Protein AF-A0A834YHG8-F1 (afdb_monomer)

Sequence (149 aa):
MEAVSPITDIIYRVWNCIAVRTNYVRELQENLNALRSLMEELRSLRNDVKRRVNIAEGQQLSRRRDQVELWLQMVESMEHEVDQIIEEGFQQISNTCLGGCCSKHCCFSYKVGKKVAKKLKVVTELRSKGDFGEVAYVLPPAVVEAMPR

Organism: Tetracentron sinense (NCBI:txid13715)

Nearest PDB structures (foldseek):
  8i7o-assembly1_C7  TM=2.905E-01  e=6.377E-01  Mus musculus
  7sqc-assembly1_C1  TM=4.585E-01  e=4.975E+00  Chlamydomonas reinhardtii

Radius of gyration: 26.04 Å; Cα contacts (8 Å, |Δi|>4): 99; chains: 1; bounding box: 52×23×105 Å

pLDDT: mean 84.65, std 14.2, range [43.72, 98.19]

Solvent-accessible surface area (backbone atoms only — not comparable to full-atom values): 8641 Å² total; per-residue (Å²): 131,84,77,76,48,74,67,57,57,51,52,51,53,52,49,52,52,48,53,55,47,54,51,50,49,51,53,46,52,52,51,46,51,50,41,52,53,53,49,54,52,42,51,51,52,49,52,53,51,52,50,54,36,53,49,47,50,70,75,41,72,32,45,70,34,68,70,53,54,53,51,52,54,52,51,58,59,45,49,59,57,48,54,52,50,44,51,55,46,53,51,48,59,70,67,61,65,99,66,76,95,58,71,71,63,52,59,53,46,55,52,50,48,52,51,52,59,52,47,43,52,53,52,52,54,54,46,68,70,66,74,64,92,70,50,53,47,79,53,79,81,80,83,76,77,76,76,83,130

Secondary structure (DSSP, 8-state):
-----HHHHHHHHHHHHHHHHHHHHHHHHHHHHHHHHHHHHHHHHHHHHHHHHHHHHHHSSEEE-HHHHHHHHHHHHHHHHHHHHHHHHHHHHHT--SS---HHHHHHHHHHHHHHHHHHHHHHHHHHTT--S--EEEPPPP-------

Structure (mmCIF, N/CA/C/O backbone):
data_AF-A0A834YHG8-F1
#
_entry.id   AF-A0A834YHG8-F1
#
loop_
_atom_site.group_PDB
_atom_site.id
_atom_site.type_symbol
_atom_site.label_atom_id
_atom_site.label_alt_id
_atom_site.label_comp_id
_atom_site.label_asym_id
_atom_site.label_entity_id
_atom_site.label_seq_id
_atom_site.pdbx_PDB_ins_code
_atom_site.Cartn_x
_atom_site.Cartn_y
_atom_site.Cartn_z
_atom_site.occupancy
_atom_site.B_iso_or_equiv
_atom_site.auth_seq_id
_atom_site.auth_comp_id
_atom_site.auth_asym_id
_atom_site.auth_atom_id
_atom_site.pdbx_PDB_model_num
ATOM 1 N N . MET A 1 1 ? 16.494 -1.440 -55.940 1.00 43.72 1 MET A N 1
ATOM 2 C CA . MET A 1 1 ? 16.430 -1.916 -54.544 1.00 43.72 1 MET A CA 1
ATOM 3 C C . MET A 1 1 ? 17.447 -1.098 -53.783 1.00 43.72 1 MET A C 1
ATOM 5 O O . MET A 1 1 ? 18.629 -1.211 -54.077 1.00 43.72 1 MET A O 1
ATOM 9 N N . GLU A 1 2 ? 16.978 -0.174 -52.952 1.00 50.78 2 GLU A N 1
ATOM 10 C CA . GLU A 1 2 ? 17.831 0.772 -52.229 1.00 50.78 2 GLU A CA 1
ATOM 11 C C . GLU A 1 2 ? 18.730 -0.018 -51.272 1.00 50.78 2 GLU A C 1
ATOM 13 O O . GLU A 1 2 ? 18.240 -0.713 -50.381 1.00 50.78 2 GLU A O 1
ATOM 18 N N . ALA A 1 3 ? 20.043 0.029 -51.495 1.00 60.22 3 ALA A N 1
ATOM 19 C CA . ALA A 1 3 ? 21.005 -0.552 -50.575 1.00 60.22 3 ALA A CA 1
ATOM 20 C C . ALA A 1 3 ? 20.962 0.273 -49.285 1.00 60.22 3 ALA A C 1
ATOM 22 O O . ALA A 1 3 ? 21.535 1.359 -49.212 1.00 60.22 3 ALA A O 1
ATOM 23 N N . VAL A 1 4 ? 20.247 -0.222 -48.273 1.00 60.56 4 VAL A N 1
ATOM 24 C CA . VAL A 1 4 ? 20.323 0.326 -46.918 1.00 60.56 4 VAL A CA 1
ATOM 25 C C . VAL A 1 4 ? 21.782 0.187 -46.490 1.00 60.56 4 VAL A C 1
ATOM 27 O O . VAL A 1 4 ? 22.284 -0.922 -46.309 1.00 60.56 4 VAL A O 1
ATOM 30 N N . SER A 1 5 ? 22.493 1.314 -46.437 1.00 75.44 5 SER A N 1
ATOM 31 C CA . SER A 1 5 ? 23.900 1.354 -46.048 1.00 75.44 5 SER A CA 1
ATOM 32 C C . SER A 1 5 ? 24.069 0.681 -44.677 1.00 75.44 5 SER A C 1
ATOM 34 O O . SER A 1 5 ? 23.281 0.951 -43.772 1.00 75.44 5 SER A O 1
ATOM 36 N N . PRO A 1 6 ? 25.102 -0.150 -44.456 1.00 72.75 6 PRO A N 1
ATOM 37 C CA . PRO A 1 6 ? 25.375 -0.752 -43.147 1.00 72.75 6 PRO A CA 1
ATOM 38 C C . PRO A 1 6 ? 25.400 0.270 -41.997 1.00 72.75 6 PRO A C 1
ATOM 40 O O . PRO A 1 6 ? 25.049 -0.045 -40.864 1.00 72.75 6 PRO A O 1
ATOM 43 N N . ILE A 1 7 ? 25.761 1.520 -42.299 1.00 76.06 7 ILE A N 1
ATOM 44 C CA . ILE A 1 7 ? 25.783 2.633 -41.347 1.00 76.06 7 ILE A CA 1
ATOM 45 C C . ILE A 1 7 ? 24.363 3.022 -40.903 1.00 76.06 7 ILE A C 1
ATOM 47 O O . ILE A 1 7 ? 24.144 3.274 -39.718 1.00 76.06 7 ILE A O 1
ATOM 51 N N . THR A 1 8 ? 23.383 3.050 -41.812 1.00 77.25 8 THR A N 1
ATOM 52 C CA . THR A 1 8 ? 22.005 3.441 -41.473 1.00 77.25 8 THR A CA 1
ATOM 53 C C . THR A 1 8 ? 21.288 2.361 -40.662 1.00 77.25 8 THR A C 1
ATOM 55 O O . THR A 1 8 ? 20.553 2.706 -39.738 1.00 77.25 8 THR A O 1
ATOM 58 N N . ASP A 1 9 ? 21.562 1.075 -40.915 1.00 78.50 9 ASP A N 1
ATOM 59 C CA . ASP A 1 9 ? 21.046 -0.035 -40.093 1.00 78.50 9 ASP A CA 1
ATOM 60 C C . ASP A 1 9 ? 21.583 0.030 -38.651 1.00 78.50 9 ASP A C 1
ATOM 62 O O . ASP A 1 9 ? 20.827 -0.111 -37.687 1.00 78.50 9 ASP A O 1
ATOM 66 N N . ILE A 1 10 ? 22.875 0.333 -38.482 1.00 76.88 10 ILE A N 1
ATOM 67 C CA . ILE A 1 10 ? 23.493 0.499 -37.158 1.00 76.88 10 ILE A CA 1
ATOM 68 C C . ILE A 1 10 ? 22.870 1.682 -36.407 1.00 76.88 10 ILE A C 1
ATOM 70 O O . ILE A 1 10 ? 22.485 1.531 -35.244 1.00 76.88 10 ILE A O 1
ATOM 74 N N . ILE A 1 11 ? 22.724 2.841 -37.060 1.00 78.50 11 ILE A N 1
ATOM 75 C CA . ILE A 1 11 ? 22.101 4.031 -36.456 1.00 78.50 11 ILE A CA 1
ATOM 76 C C . ILE A 1 11 ? 20.665 3.721 -36.021 1.00 78.50 11 ILE A C 1
ATOM 78 O O . ILE A 1 11 ? 20.282 4.046 -34.895 1.00 78.50 11 ILE A O 1
ATOM 82 N N . TYR A 1 12 ? 19.888 3.042 -36.868 1.00 80.38 12 TYR A N 1
ATOM 83 C CA . TYR A 1 12 ? 18.505 2.678 -36.565 1.00 80.38 12 TYR A CA 1
ATOM 84 C C . TYR A 1 12 ? 18.399 1.725 -35.363 1.00 80.38 12 TYR A C 1
ATOM 86 O O . TYR A 1 12 ? 17.575 1.933 -34.469 1.00 80.38 12 TYR A O 1
ATOM 94 N N . ARG A 1 13 ? 19.274 0.714 -35.273 1.00 75.62 13 ARG A N 1
ATOM 95 C CA . ARG A 1 13 ? 19.323 -0.210 -34.125 1.00 75.62 13 ARG A CA 1
ATOM 96 C C . ARG A 1 13 ? 19.688 0.497 -32.823 1.00 75.62 13 ARG A C 1
ATOM 98 O O . ARG A 1 13 ? 19.061 0.238 -31.795 1.00 75.62 13 ARG A O 1
ATOM 105 N N . VAL A 1 14 ? 20.678 1.389 -32.858 1.00 75.69 14 VAL A N 1
ATOM 106 C CA . VAL A 1 14 ? 21.092 2.174 -31.686 1.00 75.69 14 VAL A CA 1
ATOM 107 C C . VAL A 1 14 ? 19.962 3.099 -31.240 1.00 75.69 14 VAL A C 1
ATOM 109 O O . VAL A 1 14 ? 19.629 3.112 -30.055 1.00 75.69 14 VAL A O 1
ATOM 112 N N . TRP A 1 15 ? 19.321 3.801 -32.179 1.00 76.94 15 TRP A N 1
ATOM 113 C CA . TRP A 1 15 ? 18.178 4.666 -31.893 1.00 76.94 15 TRP A CA 1
ATOM 114 C C . TRP A 1 15 ? 17.027 3.899 -31.240 1.00 76.94 15 TRP A C 1
ATOM 116 O O . TRP A 1 15 ? 16.547 4.299 -30.181 1.00 76.94 15 TRP A O 1
ATOM 126 N N . ASN A 1 16 ? 16.634 2.754 -31.803 1.00 77.06 16 ASN A N 1
ATOM 127 C CA . ASN A 1 16 ? 15.580 1.918 -31.230 1.00 77.06 16 ASN A CA 1
ATOM 128 C C . ASN A 1 16 ? 15.939 1.409 -29.826 1.00 77.06 16 ASN A C 1
ATOM 130 O O . ASN A 1 16 ? 15.097 1.449 -28.928 1.00 77.06 16 ASN A O 1
ATOM 134 N N . CYS A 1 17 ? 17.187 0.982 -29.599 1.00 72.12 17 CYS A N 1
ATOM 135 C CA . CYS A 1 17 ? 17.657 0.587 -28.266 1.00 72.12 17 CYS A CA 1
ATOM 136 C C . CYS A 1 17 ? 17.554 1.740 -27.252 1.00 72.12 17 CYS A C 1
ATOM 138 O O . CYS A 1 17 ? 17.148 1.515 -26.109 1.00 72.12 17 CYS A O 1
ATOM 140 N N . ILE A 1 18 ? 17.911 2.965 -27.653 1.00 75.19 18 ILE A N 1
ATOM 141 C CA . ILE A 1 18 ? 17.808 4.152 -26.796 1.00 75.19 18 ILE A CA 1
ATOM 142 C C . ILE A 1 18 ? 16.337 4.476 -26.520 1.00 75.19 18 ILE A C 1
ATOM 144 O O . ILE A 1 18 ? 15.970 4.613 -25.357 1.00 75.19 18 ILE A O 1
ATOM 148 N N . ALA A 1 19 ? 15.490 4.525 -27.551 1.00 77.81 19 ALA A N 1
ATOM 149 C CA . ALA A 1 19 ? 14.076 4.881 -27.435 1.00 77.81 19 ALA A CA 1
ATOM 150 C C . ALA A 1 19 ? 13.281 3.909 -26.544 1.00 77.81 19 ALA A C 1
ATOM 152 O O . ALA A 1 19 ? 12.498 4.329 -25.693 1.00 77.81 19 ALA A O 1
ATOM 153 N N . VAL A 1 20 ? 13.498 2.598 -26.688 1.00 77.31 20 VAL A N 1
ATOM 154 C CA . VAL A 1 20 ? 12.853 1.596 -25.821 1.00 77.31 20 VAL A CA 1
ATOM 155 C C . VAL A 1 20 ? 13.302 1.767 -24.369 1.00 77.31 20 VAL A C 1
ATOM 157 O O . VAL A 1 20 ? 12.489 1.674 -23.450 1.00 77.31 20 VAL A O 1
ATOM 160 N N . ARG A 1 21 ? 14.588 2.058 -24.146 1.00 75.38 21 ARG A N 1
ATOM 161 C CA . ARG A 1 21 ? 15.133 2.255 -22.800 1.00 75.38 21 ARG A CA 1
ATOM 162 C C . ARG A 1 21 ? 14.599 3.526 -22.145 1.00 75.38 21 ARG A C 1
ATOM 164 O O . ARG A 1 21 ? 14.227 3.472 -20.977 1.00 75.38 21 ARG A O 1
ATOM 171 N N . THR A 1 22 ? 14.563 4.646 -22.864 1.00 79.94 22 THR A N 1
ATOM 172 C CA . THR A 1 22 ? 14.048 5.915 -22.329 1.00 79.94 22 THR A CA 1
ATOM 173 C C . THR A 1 22 ? 12.571 5.798 -21.973 1.00 79.94 22 THR A C 1
ATOM 175 O O . THR A 1 22 ? 12.184 6.217 -20.883 1.00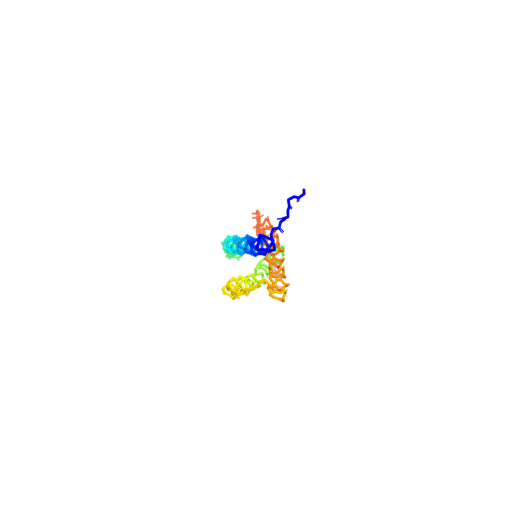 79.94 22 THR A O 1
ATOM 178 N N . ASN A 1 23 ? 11.769 5.149 -22.824 1.00 83.50 23 ASN A N 1
ATOM 179 C CA . ASN A 1 23 ? 10.366 4.860 -22.522 1.00 83.50 23 ASN A CA 1
ATOM 180 C C . ASN A 1 23 ? 10.219 3.988 -21.275 1.00 83.50 23 ASN A C 1
ATOM 182 O O . ASN A 1 23 ? 9.465 4.345 -20.376 1.00 83.50 23 ASN A O 1
ATOM 186 N N . TYR A 1 24 ? 10.991 2.904 -21.172 1.00 83.81 24 TYR A N 1
ATOM 187 C CA . TYR A 1 24 ? 10.964 2.035 -19.999 1.00 83.81 24 TYR A CA 1
ATOM 188 C C . TYR A 1 24 ? 11.323 2.780 -18.700 1.00 83.81 24 TYR A C 1
ATOM 190 O O . TYR A 1 24 ? 10.646 2.615 -17.686 1.00 83.81 24 TYR A O 1
ATOM 198 N N . VAL A 1 25 ? 12.384 3.597 -18.707 1.00 84.12 25 VAL A N 1
ATOM 199 C CA . VAL A 1 25 ? 12.805 4.366 -17.521 1.00 84.12 25 VAL A CA 1
ATOM 200 C C . VAL A 1 25 ? 11.722 5.359 -17.112 1.00 84.12 25 VAL A C 1
ATOM 202 O O . VAL A 1 25 ? 11.383 5.427 -15.931 1.00 84.12 25 VAL A O 1
ATOM 205 N N . ARG A 1 26 ? 11.144 6.078 -18.082 1.00 87.81 26 ARG A N 1
ATOM 206 C CA . ARG A 1 26 ? 10.045 7.018 -17.844 1.00 87.81 26 ARG A CA 1
ATOM 207 C C . ARG A 1 26 ? 8.834 6.311 -17.231 1.00 87.81 26 ARG A C 1
ATOM 209 O O . ARG A 1 26 ? 8.360 6.734 -16.183 1.00 87.81 26 ARG A O 1
ATOM 216 N N . GLU A 1 27 ? 8.385 5.208 -17.827 1.00 89.94 27 GLU A N 1
ATOM 217 C CA . GLU A 1 27 ? 7.246 4.427 -17.326 1.00 89.94 27 GLU A CA 1
ATOM 218 C C . GLU A 1 27 ? 7.505 3.854 -15.928 1.00 89.94 27 GLU A C 1
ATOM 220 O O . GLU A 1 27 ? 6.623 3.872 -15.070 1.00 89.94 27 GLU A O 1
ATOM 225 N N . LEU A 1 28 ? 8.713 3.348 -15.662 1.00 91.06 28 LEU A N 1
ATOM 226 C CA . LEU A 1 28 ? 9.064 2.867 -14.328 1.00 91.06 28 LEU A CA 1
ATOM 227 C C . LEU A 1 28 ? 9.018 4.013 -13.307 1.00 91.06 28 LEU A C 1
ATOM 229 O O . LEU A 1 28 ? 8.454 3.835 -12.231 1.00 91.06 28 LEU A O 1
ATOM 233 N N . GLN A 1 29 ? 9.571 5.180 -13.642 1.00 92.12 29 GLN A N 1
ATOM 234 C CA . GLN A 1 29 ? 9.570 6.352 -12.767 1.00 92.12 29 GLN A CA 1
ATOM 235 C C . GLN A 1 29 ? 8.147 6.845 -12.470 1.00 92.12 29 GLN A C 1
ATOM 237 O O . GLN A 1 29 ? 7.821 7.121 -11.315 1.00 92.12 29 GLN A O 1
ATOM 242 N N . GLU A 1 30 ? 7.288 6.920 -13.487 1.00 94.50 30 GLU A N 1
ATOM 243 C CA . GLU A 1 30 ? 5.869 7.265 -13.342 1.00 94.50 30 GLU A CA 1
ATOM 244 C C . GLU A 1 30 ? 5.152 6.278 -12.410 1.00 94.50 30 GLU A C 1
ATOM 246 O O . GLU A 1 30 ? 4.494 6.693 -11.455 1.00 94.50 30 GLU A O 1
ATOM 251 N N . ASN A 1 31 ? 5.352 4.974 -12.615 1.00 95.75 31 ASN A N 1
ATOM 252 C CA . ASN A 1 31 ? 4.738 3.935 -11.791 1.00 95.75 31 ASN A CA 1
ATOM 253 C C . ASN A 1 31 ? 5.233 3.949 -10.335 1.00 95.75 31 ASN A C 1
ATOM 255 O O . ASN A 1 31 ? 4.440 3.736 -9.419 1.00 95.75 31 ASN A O 1
ATOM 259 N N . LEU A 1 32 ? 6.523 4.211 -10.100 1.00 96.50 32 LEU A N 1
ATOM 260 C CA . LEU A 1 32 ? 7.081 4.345 -8.749 1.00 96.50 32 LEU A CA 1
ATOM 261 C C . LEU A 1 32 ? 6.498 5.559 -8.021 1.00 96.50 32 LEU A C 1
ATOM 263 O O . LEU A 1 32 ? 6.128 5.460 -6.851 1.00 96.50 32 LEU A O 1
ATOM 267 N N . ASN A 1 33 ? 6.365 6.689 -8.718 1.00 96.81 33 ASN A N 1
ATOM 268 C CA . ASN A 1 33 ? 5.737 7.886 -8.166 1.00 96.81 33 ASN A CA 1
ATOM 269 C C . ASN A 1 33 ? 4.261 7.655 -7.830 1.00 96.81 33 ASN A C 1
ATOM 271 O O . ASN A 1 33 ? 3.821 8.033 -6.745 1.00 96.81 33 ASN A O 1
ATOM 275 N N . ALA A 1 34 ? 3.520 6.992 -8.721 1.00 97.50 34 ALA A N 1
ATOM 276 C CA . ALA A 1 34 ? 2.133 6.616 -8.472 1.00 97.50 34 ALA A CA 1
ATOM 277 C C . ALA A 1 34 ? 2.007 5.676 -7.263 1.00 97.50 34 ALA A C 1
ATOM 279 O O . ALA A 1 34 ? 1.129 5.865 -6.424 1.00 97.50 34 ALA A O 1
ATOM 280 N N . LEU A 1 35 ? 2.909 4.695 -7.132 1.00 97.75 35 LEU A N 1
ATOM 281 C CA . LEU A 1 35 ? 2.904 3.758 -6.010 1.00 97.75 35 LEU A CA 1
ATOM 282 C C . LEU A 1 35 ? 3.173 4.470 -4.681 1.00 97.75 35 LEU A C 1
ATOM 284 O O . LEU A 1 35 ? 2.465 4.218 -3.708 1.00 97.75 35 LEU A O 1
ATOM 288 N N . ARG A 1 36 ? 4.143 5.392 -4.653 1.00 97.62 36 ARG A N 1
ATOM 289 C CA . ARG A 1 36 ? 4.425 6.236 -3.486 1.00 97.62 36 ARG A CA 1
ATOM 290 C C . ARG A 1 36 ? 3.202 7.055 -3.073 1.00 97.62 36 ARG A C 1
ATOM 292 O O . ARG A 1 36 ? 2.802 6.994 -1.917 1.00 97.62 36 ARG A O 1
ATOM 299 N N . SER A 1 37 ? 2.587 7.760 -4.021 1.00 97.88 37 SER A N 1
ATOM 300 C CA . SER A 1 37 ? 1.406 8.591 -3.761 1.00 97.88 37 SER A CA 1
ATOM 301 C C . SER A 1 37 ? 0.225 7.765 -3.239 1.00 97.88 37 SER A C 1
ATOM 303 O O . SER A 1 37 ? -0.374 8.119 -2.228 1.00 97.88 37 SER A O 1
ATOM 305 N N . LEU A 1 38 ? -0.065 6.613 -3.852 1.00 97.31 38 LEU A N 1
ATOM 306 C CA . LEU A 1 38 ? -1.121 5.716 -3.371 1.00 97.31 38 LEU A CA 1
ATOM 307 C C . LEU A 1 38 ? -0.836 5.172 -1.966 1.00 97.31 38 LEU A C 1
ATOM 309 O O . LEU A 1 38 ? -1.764 5.005 -1.173 1.00 97.31 38 LEU A O 1
ATOM 313 N N . MET A 1 39 ? 0.429 4.892 -1.649 1.00 97.31 39 MET A N 1
ATOM 314 C CA . MET A 1 39 ? 0.825 4.441 -0.318 1.00 97.31 39 MET A CA 1
ATOM 315 C C . MET A 1 39 ? 0.658 5.553 0.725 1.00 97.31 39 MET A C 1
ATOM 317 O O . MET A 1 39 ? 0.185 5.281 1.824 1.00 97.31 39 MET A O 1
ATOM 321 N N . GLU A 1 40 ? 0.980 6.804 0.391 1.00 97.44 40 GLU A N 1
ATOM 322 C CA . GLU A 1 40 ? 0.732 7.970 1.253 1.00 97.44 40 GLU A CA 1
ATOM 323 C C . GLU A 1 40 ? -0.765 8.165 1.536 1.00 97.44 40 GLU A C 1
ATOM 325 O O . GLU A 1 40 ? -1.164 8.350 2.688 1.00 97.44 40 GLU A O 1
ATOM 330 N N . GLU A 1 41 ? -1.616 8.038 0.517 1.00 97.38 41 GLU A N 1
ATOM 331 C CA . GLU A 1 41 ? -3.068 8.084 0.702 1.0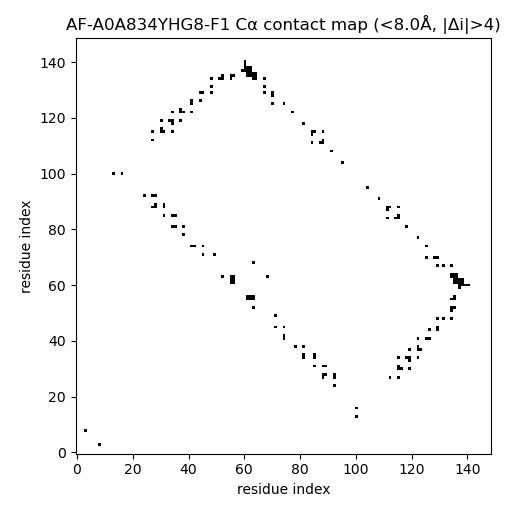0 97.38 41 GLU A CA 1
ATOM 332 C C . GLU A 1 41 ? -3.573 6.944 1.596 1.00 97.38 41 GLU A C 1
ATOM 334 O O . GLU A 1 41 ? -4.369 7.167 2.511 1.00 97.38 41 GLU A O 1
ATOM 339 N N . LEU A 1 42 ? -3.086 5.718 1.374 1.00 97.69 42 LEU A N 1
ATOM 340 C CA . LEU A 1 42 ? -3.447 4.557 2.186 1.00 97.69 42 LEU A CA 1
ATOM 341 C C . LEU A 1 42 ? -2.992 4.719 3.646 1.00 97.69 42 LEU A C 1
ATOM 343 O O . LEU A 1 42 ? -3.723 4.348 4.567 1.00 97.69 42 LEU A O 1
ATOM 347 N N . ARG A 1 43 ? -1.819 5.323 3.874 1.00 97.50 43 ARG A N 1
ATOM 348 C CA . ARG A 1 43 ? -1.324 5.695 5.209 1.00 97.50 43 ARG A CA 1
ATOM 349 C C . ARG A 1 43 ? -2.251 6.678 5.903 1.00 97.50 43 ARG A C 1
ATOM 351 O O . ARG A 1 43 ? -2.560 6.482 7.080 1.00 97.50 43 ARG A O 1
ATOM 358 N N . SER A 1 44 ? -2.700 7.705 5.183 1.00 97.31 44 SER A N 1
ATOM 359 C CA . SER A 1 44 ? -3.660 8.678 5.704 1.00 97.31 44 SER A CA 1
ATOM 360 C C . SER A 1 44 ? -4.959 7.988 6.115 1.00 97.31 44 SER A C 1
ATOM 362 O O . SER A 1 44 ? -5.369 8.097 7.269 1.00 97.31 44 SER A O 1
ATOM 364 N N . LEU A 1 45 ? -5.541 7.187 5.217 1.00 97.50 45 LEU A N 1
ATOM 365 C CA . LEU A 1 45 ? -6.779 6.453 5.484 1.00 97.50 45 LEU A CA 1
ATOM 366 C C . LEU A 1 45 ? -6.641 5.524 6.695 1.00 97.50 45 LEU A C 1
ATOM 368 O O . LEU A 1 45 ? -7.516 5.474 7.557 1.00 97.50 45 LEU A O 1
ATOM 372 N N . ARG A 1 46 ? -5.512 4.816 6.810 1.00 97.50 46 ARG A N 1
ATOM 373 C CA . ARG A 1 46 ? -5.232 3.965 7.969 1.00 97.50 46 ARG A CA 1
ATOM 374 C C . ARG A 1 46 ? -5.221 4.760 9.266 1.00 97.50 46 ARG A C 1
ATOM 376 O O . ARG A 1 46 ? -5.776 4.302 10.263 1.00 97.50 46 ARG A O 1
ATOM 383 N N . ASN A 1 47 ? -4.588 5.928 9.271 1.00 97.62 47 ASN A N 1
ATOM 384 C CA . ASN A 1 47 ? -4.520 6.773 10.458 1.00 97.62 47 ASN A CA 1
ATOM 385 C C . ASN A 1 47 ? -5.916 7.259 10.876 1.00 97.62 47 ASN A C 1
ATOM 387 O O . ASN A 1 47 ? -6.225 7.258 12.070 1.00 97.62 47 ASN A O 1
ATOM 391 N N . ASP A 1 48 ? -6.776 7.591 9.913 1.00 97.44 48 ASP A N 1
ATOM 392 C CA . ASP A 1 48 ? -8.164 7.980 10.172 1.00 97.44 48 ASP A CA 1
ATOM 393 C C . ASP A 1 48 ? -8.987 6.819 10.742 1.00 97.44 48 ASP A C 1
ATOM 395 O O . ASP A 1 48 ? -9.684 6.984 11.748 1.00 97.44 48 ASP A O 1
ATOM 399 N N . VAL A 1 49 ? -8.858 5.617 10.170 1.00 97.38 49 VAL A N 1
ATOM 400 C CA . VAL A 1 49 ? -9.503 4.401 10.692 1.00 97.38 49 VAL A CA 1
ATOM 401 C C . VAL A 1 49 ? -9.023 4.100 12.113 1.00 97.38 49 VAL A C 1
ATOM 403 O O . VAL A 1 49 ? -9.855 3.923 13.002 1.00 97.38 49 VAL A O 1
ATOM 406 N N . LYS A 1 50 ? -7.707 4.123 12.374 1.00 96.94 50 LYS A N 1
ATOM 407 C CA . LYS A 1 50 ? -7.153 3.943 13.729 1.00 96.94 50 LYS A CA 1
ATOM 408 C C . LYS A 1 50 ? -7.725 4.960 14.712 1.00 96.94 50 LYS A C 1
ATOM 410 O O . LYS A 1 50 ? -8.114 4.587 15.815 1.00 96.94 50 LYS A O 1
ATOM 415 N N . ARG A 1 51 ? -7.824 6.234 14.319 1.00 96.44 51 ARG A N 1
ATOM 416 C CA . ARG A 1 51 ? -8.405 7.283 15.167 1.00 96.44 51 ARG A CA 1
ATOM 417 C C . ARG A 1 51 ? -9.865 6.987 15.502 1.00 96.44 51 ARG A C 1
ATOM 419 O O . ARG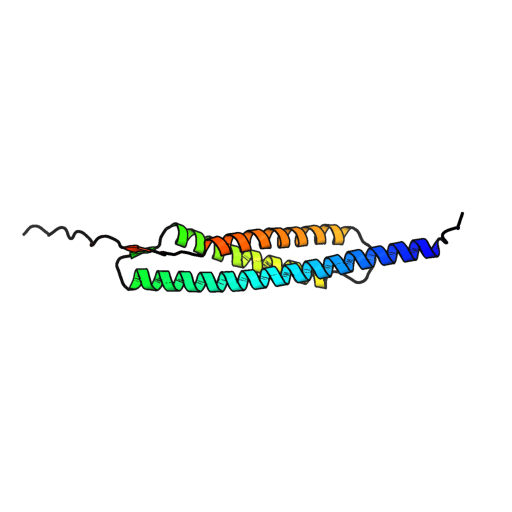 A 1 51 ? -10.239 7.072 16.667 1.00 96.44 51 ARG A O 1
ATOM 426 N N . ARG A 1 52 ? -10.675 6.614 14.509 1.00 95.44 52 ARG A N 1
ATOM 427 C CA . ARG A 1 52 ? -12.090 6.260 14.711 1.00 95.44 52 ARG A CA 1
ATOM 428 C C . ARG A 1 52 ? -12.247 5.057 15.633 1.00 95.44 52 ARG A C 1
ATOM 430 O O . ARG A 1 52 ? -13.123 5.071 16.491 1.00 95.44 52 ARG A O 1
ATOM 437 N N . VAL A 1 53 ? -11.389 4.048 15.490 1.00 95.38 53 VAL A N 1
ATOM 438 C CA . VAL A 1 53 ? -11.406 2.889 16.382 1.00 95.38 53 VAL A CA 1
ATOM 439 C C . VAL A 1 53 ? -11.045 3.284 17.813 1.00 95.38 53 VAL A C 1
ATOM 441 O O . VAL A 1 53 ? -11.791 2.953 18.726 1.00 95.38 53 VAL A O 1
ATOM 444 N N . ASN A 1 54 ? -9.970 4.052 18.006 1.00 94.25 54 ASN A N 1
ATOM 445 C CA . ASN A 1 54 ? -9.562 4.512 19.336 1.00 94.25 54 ASN A CA 1
ATOM 446 C C . ASN A 1 54 ? -10.671 5.320 20.030 1.00 94.25 54 ASN A C 1
ATOM 448 O O . ASN A 1 54 ? -10.869 5.190 21.233 1.00 94.25 54 ASN A O 1
ATOM 452 N N . ILE A 1 55 ? -11.410 6.139 19.273 1.00 93.00 55 ILE A N 1
ATOM 453 C CA . ILE A 1 55 ? -12.578 6.867 19.783 1.00 93.00 55 ILE A CA 1
ATOM 454 C C . ILE A 1 55 ? -13.680 5.885 20.203 1.00 93.00 55 ILE A C 1
ATOM 456 O O . ILE A 1 55 ? -14.189 5.989 21.316 1.00 93.00 55 ILE A O 1
ATOM 460 N N . ALA A 1 56 ? -14.023 4.919 19.347 1.00 91.69 56 ALA A N 1
ATOM 461 C CA . ALA A 1 56 ? -15.089 3.957 19.620 1.00 91.69 56 ALA A CA 1
ATOM 462 C C . ALA A 1 56 ? -14.790 3.053 20.831 1.00 91.69 56 ALA A C 1
ATOM 464 O O . ALA A 1 56 ? -15.684 2.801 21.637 1.00 91.69 56 ALA A O 1
ATOM 465 N N . GLU A 1 57 ? -13.543 2.592 20.970 1.00 90.38 57 GLU A N 1
ATOM 466 C CA . GLU A 1 57 ? -13.084 1.750 22.087 1.00 90.38 57 GLU A CA 1
ATOM 467 C C . GLU A 1 57 ? -12.870 2.559 23.380 1.00 90.38 57 GLU A C 1
ATOM 469 O O . GLU A 1 57 ? -12.987 2.014 24.473 1.00 90.38 57 GLU A O 1
ATOM 474 N N . GLY A 1 58 ? -12.575 3.862 23.279 1.00 86.75 58 GLY A N 1
ATOM 475 C CA . GLY A 1 58 ? -12.353 4.733 24.438 1.00 86.75 58 GLY A CA 1
ATOM 476 C C . GLY A 1 58 ? -13.623 5.349 25.036 1.00 86.75 58 GLY A C 1
ATOM 477 O O . GLY A 1 58 ? -13.654 5.633 26.231 1.00 86.75 58 GLY A O 1
ATOM 478 N N . GLN A 1 59 ? -14.666 5.581 24.231 1.00 79.38 59 GLN A N 1
ATOM 479 C CA . GLN A 1 59 ? -15.908 6.233 24.681 1.00 79.38 59 GLN A CA 1
ATOM 480 C C . GLN A 1 59 ? -16.967 5.253 25.199 1.00 79.38 59 GLN A C 1
ATOM 482 O O . GLN A 1 59 ? -17.845 5.646 25.966 1.00 79.38 59 GLN A O 1
ATOM 487 N N . GLN A 1 60 ? -16.909 3.990 24.783 1.00 73.38 60 GLN A N 1
ATOM 488 C CA . GLN A 1 60 ? -17.895 2.969 25.121 1.00 73.38 60 GLN A CA 1
ATOM 489 C C . GLN A 1 60 ? -17.205 1.608 25.239 1.00 73.38 60 GLN A C 1
ATOM 491 O O . GLN A 1 60 ? -16.147 1.401 24.650 1.00 73.38 60 GLN A O 1
ATOM 496 N N . LEU A 1 61 ? -17.814 0.664 25.967 1.00 82.44 61 LEU A N 1
ATOM 497 C CA . LEU A 1 61 ? -17.440 -0.752 25.903 1.00 82.44 61 LEU A CA 1
ATOM 498 C C . LEU A 1 61 ? -17.744 -1.277 24.493 1.00 82.44 61 LEU A C 1
ATOM 500 O O . LEU A 1 61 ? -18.777 -1.892 24.259 1.00 82.44 61 LEU A O 1
ATOM 504 N N . SER A 1 62 ? -16.870 -0.981 23.541 1.00 88.56 62 SER A N 1
ATOM 505 C CA . SER A 1 62 ? -16.976 -1.396 22.148 1.00 88.56 62 SER A CA 1
ATOM 506 C C . SER A 1 62 ? -15.764 -2.225 21.779 1.00 88.56 62 SER A C 1
ATOM 508 O O . SER A 1 62 ? -14.670 -2.023 22.302 1.00 88.56 62 SER A O 1
ATOM 510 N N . ARG A 1 63 ? -15.954 -3.147 20.843 1.00 91.31 63 ARG A N 1
ATOM 511 C CA . ARG A 1 63 ? -14.882 -3.960 20.284 1.00 91.31 63 ARG A CA 1
ATOM 512 C C . ARG A 1 63 ? -14.740 -3.664 18.801 1.00 91.31 63 ARG A C 1
ATOM 514 O O . ARG A 1 63 ? -15.725 -3.692 18.059 1.00 91.31 63 ARG A O 1
ATOM 521 N N . ARG A 1 64 ? -13.511 -3.386 18.362 1.00 94.94 64 ARG A N 1
ATOM 522 C CA . ARG A 1 64 ? -13.162 -3.267 16.941 1.00 94.94 64 ARG A CA 1
ATOM 523 C C . ARG A 1 64 ? -13.649 -4.476 16.147 1.00 94.94 64 ARG A C 1
ATOM 525 O O . ARG A 1 64 ? -13.562 -5.618 16.597 1.00 94.94 64 ARG A O 1
ATOM 532 N N . ARG A 1 65 ? -14.150 -4.219 14.939 1.00 96.12 65 ARG A N 1
ATOM 533 C CA . ARG A 1 65 ? -14.546 -5.274 14.000 1.00 96.12 65 ARG A CA 1
ATOM 534 C C . ARG A 1 65 ? -13.312 -6.024 13.500 1.00 96.12 65 ARG A C 1
ATOM 536 O O . ARG A 1 65 ? -12.325 -5.400 13.118 1.00 96.12 65 ARG A O 1
ATOM 543 N N . ASP A 1 66 ? -13.402 -7.346 13.395 1.00 95.44 66 ASP A N 1
ATOM 544 C CA . ASP A 1 66 ? -12.266 -8.178 12.966 1.00 95.44 66 ASP A CA 1
ATOM 545 C C . ASP A 1 66 ? -11.783 -7.828 11.546 1.00 95.44 66 ASP A C 1
ATOM 547 O O . ASP A 1 66 ? -10.591 -7.867 11.260 1.00 95.44 66 ASP A O 1
ATOM 551 N N . GLN A 1 67 ? -12.692 -7.400 10.660 1.00 96.62 67 GLN A N 1
ATOM 552 C CA . GLN A 1 67 ? -12.338 -6.916 9.318 1.00 96.62 67 GLN A CA 1
ATOM 553 C C . GLN A 1 67 ? -11.469 -5.652 9.352 1.00 96.62 67 GLN A C 1
ATOM 555 O O . GLN A 1 67 ? -10.582 -5.501 8.515 1.00 96.62 67 GLN A O 1
ATOM 560 N N . VAL A 1 68 ? -11.709 -4.761 10.319 1.00 97.38 68 VAL A N 1
ATOM 561 C CA . VAL A 1 68 ? -10.916 -3.538 10.502 1.00 97.38 68 VAL A CA 1
ATOM 562 C C . VAL A 1 68 ? -9.535 -3.897 11.025 1.00 97.38 68 VAL A C 1
ATOM 564 O O . VAL A 1 68 ? -8.546 -3.390 10.510 1.00 97.38 68 VAL A O 1
ATOM 567 N N . GLU A 1 69 ? -9.456 -4.807 11.998 1.00 96.50 69 GLU A N 1
ATOM 568 C CA . GLU A 1 69 ? -8.178 -5.297 12.523 1.00 96.50 69 GLU A CA 1
ATOM 569 C C . GLU A 1 69 ? -7.327 -5.944 11.426 1.00 96.50 69 GLU A C 1
ATOM 571 O O . GLU A 1 69 ? -6.181 -5.555 11.206 1.00 96.50 69 GLU A O 1
ATOM 576 N N . LEU A 1 70 ? -7.916 -6.874 10.673 1.00 97.56 70 LEU A N 1
ATOM 577 C CA . LEU A 1 70 ? -7.246 -7.552 9.569 1.00 97.56 70 LEU A CA 1
ATOM 578 C C . LEU A 1 70 ? -6.776 -6.562 8.496 1.00 97.56 70 LEU A C 1
ATOM 580 O O . LEU A 1 70 ? -5.662 -6.679 7.987 1.00 97.56 70 LEU A O 1
ATOM 584 N N . TRP A 1 71 ? -7.595 -5.562 8.167 1.00 98.19 71 TRP A N 1
ATOM 585 C CA . TRP A 1 71 ? -7.207 -4.526 7.216 1.00 98.19 71 TRP A CA 1
ATOM 586 C C . TRP A 1 71 ? -6.035 -3.680 7.730 1.00 98.19 71 TRP A C 1
ATOM 588 O O . TRP A 1 71 ? -5.087 -3.450 6.981 1.00 98.19 71 TRP A O 1
ATOM 598 N N . LEU A 1 72 ? -6.044 -3.273 9.005 1.00 97.56 72 LEU A N 1
ATOM 599 C CA . LEU A 1 72 ? -4.939 -2.522 9.611 1.00 97.56 72 LEU A CA 1
ATOM 600 C C . LEU A 1 72 ? -3.620 -3.302 9.540 1.00 97.56 72 LEU A C 1
ATOM 602 O O . LEU A 1 72 ? -2.611 -2.741 9.109 1.00 97.56 72 LEU A O 1
ATOM 606 N N . GLN A 1 73 ? -3.646 -4.593 9.878 1.00 96.69 73 GLN A N 1
ATOM 607 C CA . GLN A 1 73 ? -2.481 -5.480 9.792 1.00 96.69 73 GLN A CA 1
ATOM 608 C C . GLN A 1 73 ? -1.974 -5.626 8.350 1.00 96.69 73 GLN A C 1
ATOM 610 O O . GLN A 1 73 ? -0.770 -5.563 8.097 1.00 96.69 73 GLN A O 1
ATOM 615 N N . MET A 1 74 ? -2.886 -5.771 7.381 1.00 96.62 74 MET A N 1
ATOM 616 C CA . MET A 1 74 ? -2.523 -5.828 5.963 1.00 96.62 74 MET A CA 1
ATOM 617 C C . MET A 1 74 ? -1.847 -4.540 5.491 1.00 96.62 74 MET A C 1
ATOM 619 O O . MET A 1 74 ? -0.862 -4.617 4.759 1.00 96.62 74 MET A O 1
ATOM 623 N N . VAL A 1 75 ? -2.341 -3.367 5.904 1.00 96.75 75 VAL A N 1
ATOM 624 C CA . VAL A 1 75 ? -1.728 -2.082 5.534 1.00 96.75 75 VAL A CA 1
ATOM 625 C C . VAL A 1 75 ? -0.333 -1.944 6.141 1.00 96.75 75 VAL A C 1
ATOM 627 O O . VAL A 1 75 ? 0.585 -1.533 5.438 1.00 96.75 75 VAL A O 1
ATOM 630 N N . GLU A 1 76 ? -0.151 -2.310 7.411 1.00 94.56 76 GLU A N 1
ATOM 631 C CA . GLU A 1 76 ? 1.160 -2.264 8.078 1.00 94.56 76 GLU A CA 1
ATOM 632 C C . GLU A 1 76 ? 2.188 -3.181 7.405 1.00 94.56 76 GLU A C 1
ATOM 634 O O . GLU A 1 76 ? 3.305 -2.749 7.127 1.00 94.56 76 GLU A O 1
ATOM 639 N N . SER A 1 77 ? 1.807 -4.414 7.055 1.00 94.25 77 SER A N 1
ATOM 640 C CA . SER A 1 77 ? 2.685 -5.307 6.284 1.00 94.25 77 SER A CA 1
ATOM 641 C C . SER A 1 77 ? 3.029 -4.720 4.911 1.00 94.25 77 SER A C 1
ATOM 643 O O . SER A 1 77 ? 4.153 -4.855 4.427 1.00 94.25 77 SER A O 1
ATOM 645 N N . MET A 1 78 ? 2.062 -4.061 4.267 1.00 95.06 78 MET A N 1
ATOM 646 C CA . MET A 1 78 ? 2.223 -3.531 2.916 1.00 95.06 78 MET A CA 1
ATOM 647 C C . MET A 1 78 ? 3.177 -2.345 2.842 1.00 95.06 78 MET A C 1
ATOM 649 O O . MET A 1 78 ? 3.886 -2.219 1.846 1.00 95.06 78 MET A O 1
ATOM 653 N N . GLU A 1 79 ? 3.215 -1.504 3.876 1.00 93.69 79 GLU A N 1
ATOM 654 C CA . GLU A 1 79 ? 4.127 -0.361 3.944 1.00 93.69 79 GLU A CA 1
ATOM 655 C C . GLU A 1 79 ? 5.576 -0.773 3.733 1.00 93.69 79 GLU A C 1
ATOM 657 O O . GLU A 1 79 ? 6.249 -0.220 2.866 1.00 93.69 79 GLU A O 1
ATOM 662 N N . HIS A 1 80 ? 6.030 -1.776 4.486 1.00 91.88 80 HIS A N 1
ATOM 663 C CA . HIS A 1 80 ? 7.419 -2.207 4.430 1.00 91.88 80 HIS A CA 1
ATOM 664 C C . H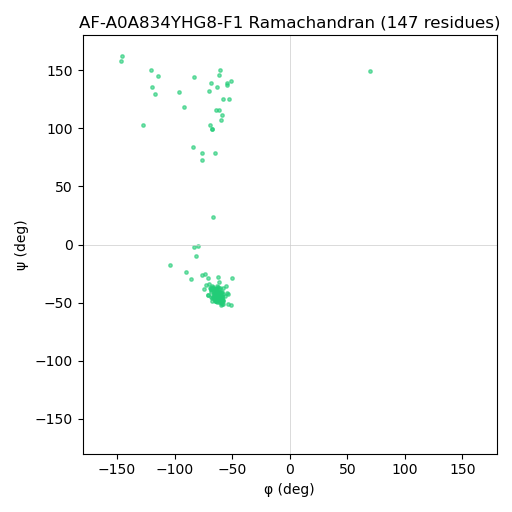IS A 1 80 ? 7.792 -2.740 3.042 1.00 91.88 80 HIS A C 1
ATOM 666 O O . HIS A 1 80 ? 8.834 -2.393 2.488 1.00 91.88 80 HIS A O 1
ATOM 672 N N . GLU A 1 81 ? 6.911 -3.547 2.448 1.00 93.62 81 GLU A N 1
ATOM 673 C CA . GLU A 1 81 ? 7.128 -4.100 1.112 1.00 93.62 81 GLU A CA 1
ATOM 674 C C . GLU A 1 81 ? 7.139 -3.017 0.023 1.00 93.62 81 GLU A C 1
ATOM 676 O O . GLU A 1 81 ? 7.904 -3.109 -0.940 1.00 93.62 81 GLU A O 1
ATOM 681 N N . VAL A 1 82 ? 6.277 -2.003 0.142 1.00 95.31 82 VAL A N 1
ATOM 682 C CA . VAL A 1 82 ? 6.196 -0.908 -0.830 1.00 95.31 82 VAL A CA 1
ATOM 683 C C . VAL A 1 82 ? 7.418 -0.002 -0.736 1.00 95.31 82 VAL A C 1
ATOM 685 O O . VAL A 1 82 ? 7.986 0.321 -1.779 1.00 95.31 82 VAL A O 1
ATOM 688 N N . ASP A 1 83 ? 7.861 0.350 0.472 1.00 94.19 83 ASP A N 1
ATOM 689 C CA . ASP A 1 83 ? 9.051 1.183 0.667 1.00 94.19 83 ASP A CA 1
ATOM 690 C C . ASP A 1 83 ? 10.298 0.513 0.053 1.00 94.19 83 ASP A C 1
ATOM 692 O O . ASP A 1 83 ? 11.027 1.150 -0.711 1.00 94.19 83 ASP A O 1
ATOM 696 N N . GLN A 1 84 ? 10.478 -0.798 0.264 1.00 94.31 84 GLN A N 1
ATOM 697 C CA . GLN A 1 84 ? 11.562 -1.571 -0.361 1.00 94.31 84 GLN A CA 1
ATOM 698 C C . GLN A 1 84 ? 11.488 -1.570 -1.893 1.00 94.31 84 GLN A C 1
ATOM 700 O O . GLN A 1 84 ? 12.497 -1.384 -2.569 1.00 94.31 84 GLN A O 1
ATOM 705 N N . ILE A 1 85 ? 10.298 -1.767 -2.467 1.00 94.25 85 ILE A N 1
ATOM 706 C CA . ILE A 1 85 ? 10.118 -1.787 -3.927 1.00 94.25 85 ILE A CA 1
ATOM 707 C C . ILE A 1 85 ? 10.379 -0.412 -4.542 1.00 94.25 85 ILE A C 1
ATOM 709 O O . ILE A 1 85 ? 10.926 -0.330 -5.645 1.00 94.25 85 ILE A O 1
ATOM 713 N N . ILE A 1 86 ? 9.994 0.660 -3.846 1.00 94.38 86 ILE A N 1
ATOM 714 C CA . ILE A 1 86 ? 10.269 2.028 -4.279 1.00 94.38 86 ILE A CA 1
ATOM 715 C C . ILE A 1 86 ? 11.780 2.268 -4.326 1.00 94.38 86 ILE A C 1
ATOM 717 O O . ILE A 1 86 ? 12.293 2.762 -5.334 1.00 94.38 86 ILE A O 1
ATOM 721 N N . GLU A 1 87 ? 12.496 1.868 -3.276 1.00 93.50 87 GLU A N 1
ATOM 722 C CA . GLU A 1 87 ? 13.948 1.996 -3.206 1.00 93.50 87 GLU A CA 1
ATOM 723 C C . GLU A 1 87 ? 14.658 1.155 -4.281 1.00 93.50 87 GLU A C 1
ATOM 725 O O . GLU A 1 87 ? 15.451 1.703 -5.051 1.00 93.50 87 GLU A O 1
ATOM 730 N N . GLU A 1 88 ? 14.308 -0.131 -4.426 1.00 91.38 88 GLU A N 1
ATOM 731 C CA . GLU A 1 88 ? 14.816 -1.006 -5.499 1.00 91.38 88 GLU A CA 1
ATOM 732 C C . GLU A 1 88 ? 14.592 -0.379 -6.890 1.00 91.38 88 GLU A C 1
ATOM 734 O O . GLU A 1 88 ? 15.472 -0.409 -7.757 1.00 91.38 88 GLU A O 1
ATOM 739 N N . GLY A 1 89 ? 13.412 0.206 -7.111 1.00 89.50 89 GLY A N 1
ATOM 740 C CA . GLY A 1 89 ? 13.029 0.835 -8.370 1.00 89.50 89 GLY A CA 1
ATOM 741 C C . GLY A 1 89 ? 13.861 2.062 -8.721 1.00 89.50 89 GLY A C 1
ATOM 742 O O . GLY A 1 89 ? 14.373 2.157 -9.841 1.00 89.50 89 GLY A O 1
ATOM 743 N N . PHE A 1 90 ? 14.037 2.983 -7.775 1.00 89.31 90 PHE A N 1
ATOM 744 C CA . PHE A 1 90 ? 14.851 4.178 -7.998 1.00 89.31 90 PHE A CA 1
ATOM 745 C C . PHE A 1 90 ? 16.340 3.853 -8.121 1.00 89.31 90 PHE A C 1
ATOM 747 O O . PHE A 1 90 ? 17.013 4.419 -8.987 1.00 89.31 90 PHE A O 1
ATOM 754 N N . GLN A 1 91 ? 16.849 2.893 -7.342 1.00 88.31 91 GLN A N 1
ATOM 755 C CA . GLN A 1 91 ? 18.212 2.387 -7.512 1.00 88.31 91 GLN A CA 1
ATOM 756 C C . GLN A 1 91 ? 18.415 1.814 -8.915 1.00 88.31 91 GLN A C 1
ATOM 758 O O . GLN A 1 91 ? 19.434 2.075 -9.549 1.00 88.31 91 GLN A O 1
ATOM 763 N N . GLN A 1 92 ? 17.438 1.080 -9.450 1.00 85.44 92 GLN A N 1
ATOM 764 C CA . GLN A 1 92 ? 17.532 0.561 -10.808 1.00 85.44 92 GLN A CA 1
ATOM 765 C C . GLN A 1 92 ? 17.539 1.670 -11.868 1.00 85.44 92 GLN A C 1
ATOM 767 O O . GLN A 1 92 ? 18.311 1.578 -12.824 1.00 85.44 92 GLN A O 1
ATOM 772 N N . ILE A 1 93 ? 16.703 2.703 -11.720 1.00 83.75 93 ILE A N 1
ATOM 773 C CA . ILE A 1 93 ? 16.714 3.869 -12.619 1.00 83.75 93 ILE A CA 1
ATOM 774 C C . ILE A 1 93 ? 18.103 4.519 -12.606 1.00 83.75 93 ILE A C 1
ATOM 776 O O . ILE A 1 93 ? 18.677 4.731 -13.672 1.00 83.75 93 ILE A O 1
ATOM 780 N N . SER A 1 94 ? 18.671 4.741 -11.417 1.00 79.88 94 SER A N 1
ATOM 781 C CA . SER A 1 94 ? 20.016 5.307 -11.239 1.00 79.88 94 SER A CA 1
ATOM 782 C C . SER A 1 94 ? 21.114 4.429 -11.861 1.00 79.88 94 SER A C 1
ATOM 784 O O . SER A 1 94 ? 21.984 4.913 -12.581 1.00 79.88 94 SER A O 1
ATOM 786 N N . ASN A 1 95 ? 21.027 3.110 -11.669 1.00 74.75 95 ASN A N 1
ATOM 787 C CA . ASN A 1 95 ? 22.005 2.133 -12.157 1.00 74.75 95 ASN A CA 1
ATOM 788 C C . ASN A 1 95 ? 21.847 1.782 -13.646 1.00 74.75 95 ASN A C 1
ATOM 790 O O . ASN A 1 95 ? 22.615 0.975 -14.179 1.00 74.75 95 ASN A O 1
ATOM 794 N N . THR A 1 96 ? 20.856 2.344 -14.344 1.00 66.38 96 THR A N 1
ATOM 795 C CA . THR A 1 96 ? 20.677 2.127 -15.784 1.00 66.38 96 THR A CA 1
ATOM 796 C C . THR A 1 96 ? 21.717 2.957 -16.555 1.00 66.38 96 THR A C 1
ATOM 798 O O . THR A 1 96 ? 21.430 4.024 -17.087 1.00 66.38 96 THR A O 1
ATOM 801 N N . CYS A 1 97 ? 22.9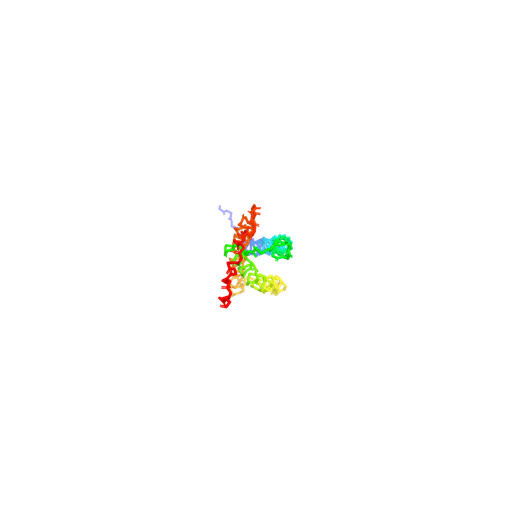59 2.460 -16.602 1.00 53.41 97 CYS A N 1
ATOM 802 C CA . CYS A 1 97 ? 24.110 3.120 -17.224 1.00 53.41 97 CYS A CA 1
ATOM 803 C C . CYS A 1 97 ? 23.963 3.374 -18.739 1.00 53.41 97 CYS A C 1
ATOM 805 O O . CYS A 1 97 ? 23.445 2.551 -19.502 1.00 53.41 97 CYS A O 1
ATOM 807 N N . LEU A 1 98 ? 24.553 4.496 -19.164 1.00 51.94 98 LEU A N 1
ATOM 808 C CA . LEU A 1 98 ? 24.681 5.081 -20.511 1.00 51.94 98 LEU A CA 1
ATOM 809 C C . LEU A 1 98 ? 25.557 4.274 -21.503 1.00 51.94 98 LEU A C 1
ATOM 811 O O . LEU A 1 98 ? 26.099 4.832 -22.452 1.00 51.94 98 LEU A O 1
ATOM 815 N N . GLY A 1 99 ? 25.729 2.965 -21.297 1.00 50.34 99 GLY A N 1
ATOM 816 C CA . GLY A 1 99 ? 26.658 2.135 -22.069 1.00 50.34 99 GLY A CA 1
ATOM 817 C C . GLY A 1 99 ? 25.997 0.893 -22.656 1.00 50.34 99 GLY A C 1
ATOM 818 O O . GLY A 1 99 ? 25.794 -0.086 -21.945 1.00 50.34 99 GLY A O 1
ATOM 819 N N . GLY A 1 100 ? 25.695 0.925 -23.956 1.00 53.44 100 GLY A N 1
ATOM 820 C CA . GLY A 1 100 ? 25.409 -0.259 -24.775 1.00 53.44 100 GLY A CA 1
ATOM 821 C C . GLY A 1 100 ? 24.094 -1.006 -24.496 1.00 53.44 100 GLY A C 1
ATOM 822 O O . GLY A 1 100 ? 23.559 -1.059 -23.386 1.00 53.44 100 GLY A O 1
ATOM 823 N N . CYS A 1 101 ? 23.544 -1.614 -25.547 1.00 53.66 101 CYS A N 1
ATOM 824 C CA . CYS A 1 101 ? 22.332 -2.434 -25.506 1.00 53.66 101 CYS A CA 1
ATOM 825 C C . CYS A 1 101 ? 22.655 -3.820 -24.890 1.00 53.66 101 CYS A C 1
ATOM 827 O O . CYS A 1 101 ? 22.782 -4.810 -25.600 1.00 53.66 101 CYS A O 1
ATOM 829 N N . CYS A 1 102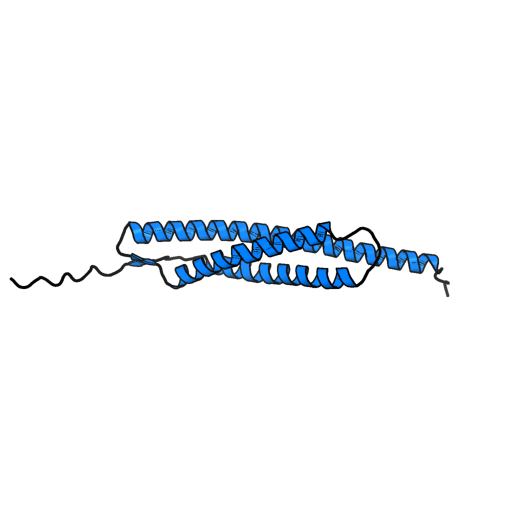 ? 22.877 -3.890 -23.570 1.00 53.25 102 CYS A N 1
ATOM 830 C CA . CYS A 1 102 ? 23.278 -5.121 -22.869 1.00 53.25 102 CYS A CA 1
ATOM 831 C C . CYS A 1 102 ? 22.086 -5.866 -22.228 1.00 53.25 102 CYS A C 1
ATOM 833 O O . CYS A 1 102 ? 21.291 -5.295 -21.480 1.00 53.25 102 CYS A O 1
ATOM 835 N N . SER A 1 103 ? 22.002 -7.176 -22.480 1.00 55.34 103 SER A N 1
ATOM 836 C CA . SER A 1 103 ? 20.848 -8.059 -22.222 1.00 55.34 103 SER A CA 1
ATOM 837 C C . SER A 1 103 ? 20.550 -8.386 -20.750 1.00 55.34 103 SER A C 1
ATOM 839 O O . SER A 1 103 ? 19.395 -8.614 -20.396 1.00 55.34 103 SER A O 1
ATOM 841 N N . LYS A 1 104 ? 21.551 -8.393 -19.858 1.00 52.19 104 LYS A N 1
ATOM 842 C CA . LYS A 1 104 ? 21.365 -8.831 -18.455 1.00 52.19 104 LYS A CA 1
ATOM 843 C C . LYS A 1 104 ? 20.622 -7.811 -17.583 1.00 52.19 104 LYS A C 1
ATOM 845 O O . LYS A 1 104 ? 19.776 -8.200 -16.779 1.00 52.19 104 LYS A O 1
ATOM 850 N N . HIS A 1 105 ? 20.879 -6.517 -17.777 1.00 57.12 105 HIS A N 1
ATOM 851 C CA . HIS A 1 105 ? 20.194 -5.451 -17.034 1.00 57.12 105 HIS A CA 1
ATOM 852 C C . HIS A 1 105 ? 18.744 -5.244 -17.502 1.00 57.12 105 HIS A C 1
ATOM 854 O O . HIS A 1 105 ? 17.902 -4.853 -16.701 1.00 57.12 105 HIS A O 1
ATOM 860 N N . CYS A 1 106 ? 18.421 -5.604 -18.752 1.00 57.06 106 CYS A N 1
ATOM 861 C CA . CYS A 1 106 ? 17.054 -5.566 -19.287 1.00 57.06 106 CYS A CA 1
ATOM 862 C C . CYS A 1 106 ? 16.131 -6.620 -18.637 1.00 57.06 106 CYS A C 1
ATOM 864 O O . CYS A 1 106 ? 14.976 -6.352 -18.311 1.00 57.06 106 CYS A O 1
ATOM 866 N N . CYS A 1 107 ? 16.648 -7.821 -18.364 1.00 55.94 107 CYS A N 1
ATOM 867 C CA . CYS A 1 107 ? 15.881 -8.847 -17.652 1.00 55.94 107 CYS A CA 1
ATOM 868 C C . CYS A 1 107 ? 15.616 -8.468 -16.187 1.00 55.94 107 CYS A C 1
ATOM 870 O O . CYS A 1 107 ? 14.542 -8.762 -15.660 1.00 55.94 107 CYS A O 1
ATOM 872 N N . PHE A 1 108 ? 16.588 -7.834 -15.519 1.00 58.53 108 PHE A N 1
ATOM 873 C CA . PHE A 1 108 ? 16.395 -7.318 -14.161 1.00 58.53 108 PHE A CA 1
ATOM 874 C C . PHE A 1 108 ? 15.360 -6.192 -14.153 1.00 58.53 108 PHE A C 1
ATOM 876 O O . PHE A 1 108 ? 14.454 -6.201 -13.321 1.00 58.53 108 PHE A O 1
ATOM 883 N N . SER A 1 109 ? 15.418 -5.309 -15.154 1.00 65.19 109 SER A N 1
ATOM 884 C CA . SER A 1 109 ? 14.499 -4.188 -15.248 1.00 65.19 109 SER A CA 1
ATOM 885 C C . SER A 1 109 ? 13.047 -4.622 -15.394 1.00 65.19 109 SER A C 1
ATOM 887 O O . SER A 1 109 ? 12.191 -4.233 -14.599 1.00 65.19 109 SER A O 1
ATOM 889 N N . TYR A 1 110 ? 12.781 -5.566 -16.292 1.00 73.06 110 TYR A N 1
ATOM 890 C CA . TYR A 1 110 ? 11.449 -6.143 -16.442 1.00 73.06 110 TYR A CA 1
ATOM 891 C C . TYR A 1 110 ? 10.882 -6.734 -15.133 1.00 73.06 110 TYR A C 1
ATOM 893 O O . TYR A 1 110 ? 9.683 -6.614 -14.865 1.00 73.06 110 TYR A O 1
ATOM 901 N N . LYS A 1 111 ? 11.722 -7.341 -14.278 1.00 82.00 111 LYS A N 1
ATOM 902 C CA . LYS A 1 111 ? 11.273 -7.902 -12.991 1.00 82.00 111 LYS A CA 1
ATOM 903 C C . LYS A 1 111 ? 10.794 -6.815 -12.033 1.00 82.00 111 LYS A C 1
ATOM 905 O O . LYS A 1 111 ? 9.726 -6.984 -11.443 1.00 82.00 111 LYS A O 1
ATOM 910 N N . VAL A 1 112 ? 11.540 -5.721 -11.894 1.00 85.69 112 VAL A N 1
ATOM 911 C CA . VAL A 1 112 ? 11.162 -4.615 -11.002 1.00 85.69 112 VAL A CA 1
ATOM 912 C C . VAL A 1 112 ? 9.922 -3.900 -11.524 1.00 85.69 112 VAL A C 1
ATOM 914 O O . VAL A 1 112 ? 8.964 -3.752 -10.771 1.00 85.69 112 VAL A O 1
ATOM 917 N N . GLY A 1 113 ? 9.855 -3.582 -12.822 1.00 87.31 113 GLY A N 1
ATOM 918 C CA . GLY A 1 113 ? 8.646 -2.999 -13.418 1.00 87.31 113 GLY A CA 1
ATOM 919 C C . GLY A 1 113 ? 7.395 -3.852 -13.166 1.00 87.31 113 GLY A C 1
ATOM 920 O O . GLY A 1 113 ? 6.351 -3.340 -12.761 1.00 87.31 113 GLY A O 1
ATOM 921 N N . LYS A 1 114 ? 7.511 -5.183 -13.282 1.00 90.19 114 LYS A N 1
ATOM 922 C CA . LYS A 1 114 ? 6.416 -6.113 -12.965 1.00 90.19 114 LYS A CA 1
ATOM 923 C C . LYS A 1 114 ? 6.058 -6.134 -11.475 1.00 90.19 114 LYS A C 1
ATOM 925 O O . LYS A 1 114 ? 4.876 -6.270 -11.156 1.00 90.19 114 LYS A O 1
ATOM 930 N N . LYS A 1 115 ? 7.036 -6.026 -10.564 1.00 93.06 115 LYS A N 1
ATOM 931 C CA . LYS A 1 115 ? 6.775 -5.900 -9.117 1.00 93.06 115 LYS A CA 1
ATOM 932 C C . LYS A 1 115 ? 5.979 -4.624 -8.823 1.00 93.06 115 LYS A C 1
ATOM 934 O O . LYS A 1 115 ? 4.939 -4.719 -8.175 1.00 93.06 115 LYS A O 1
ATOM 939 N N . VAL A 1 116 ? 6.411 -3.477 -9.356 1.00 94.81 116 VAL A N 1
ATOM 940 C CA . VAL A 1 116 ? 5.740 -2.176 -9.166 1.00 94.81 116 VAL A CA 1
ATOM 941 C C . VAL A 1 116 ? 4.305 -2.228 -9.691 1.00 94.81 116 VAL A C 1
ATOM 943 O O . VAL A 1 116 ? 3.371 -1.927 -8.952 1.00 94.81 116 VAL A O 1
ATOM 946 N N . ALA A 1 117 ? 4.098 -2.713 -10.920 1.00 93.88 117 ALA A N 1
ATOM 947 C CA . ALA A 1 117 ? 2.765 -2.823 -11.515 1.00 93.88 117 ALA A CA 1
ATOM 948 C C . ALA A 1 117 ? 1.822 -3.742 -10.718 1.00 93.88 117 ALA A C 1
ATOM 950 O O . ALA A 1 117 ? 0.630 -3.462 -10.589 1.00 93.88 117 ALA A O 1
ATOM 951 N N . LYS A 1 118 ? 2.339 -4.846 -10.160 1.00 95.25 118 LYS A N 1
ATOM 952 C CA . LYS A 1 118 ? 1.557 -5.714 -9.267 1.00 95.25 118 LYS A CA 1
ATOM 953 C C . LYS A 1 118 ? 1.201 -5.003 -7.967 1.00 95.25 118 LYS A C 1
ATOM 955 O O . LYS A 1 118 ? 0.057 -5.097 -7.532 1.00 95.25 118 LYS A O 1
ATOM 960 N N . LYS A 1 119 ? 2.157 -4.305 -7.351 1.00 95.69 119 LYS A N 1
ATOM 961 C CA . LYS A 1 119 ? 1.915 -3.608 -6.086 1.00 95.69 119 LYS A CA 1
ATOM 962 C C . LYS A 1 119 ? 0.957 -2.443 -6.221 1.00 95.69 119 LYS A C 1
ATOM 964 O O . LYS A 1 119 ? 0.117 -2.305 -5.345 1.00 95.69 119 LYS A O 1
ATOM 969 N N . LEU A 1 120 ? 0.992 -1.710 -7.331 1.00 97.31 120 LEU A N 1
ATOM 970 C CA . LEU A 1 120 ? -0.017 -0.696 -7.639 1.00 97.31 120 LEU A CA 1
ATOM 971 C C . LEU A 1 120 ? -1.432 -1.266 -7.507 1.00 97.31 120 LEU A C 1
ATOM 973 O O . LEU A 1 120 ? -2.225 -0.746 -6.733 1.00 97.31 120 LEU A O 1
ATOM 977 N N . LYS A 1 121 ? -1.715 -2.395 -8.168 1.00 96.81 121 LYS A N 1
ATOM 978 C CA . LYS A 1 121 ? -3.034 -3.046 -8.093 1.00 96.81 121 LYS A CA 1
ATOM 979 C C . LYS A 1 121 ? -3.415 -3.422 -6.664 1.00 96.81 121 LYS A C 1
ATOM 981 O O . LYS A 1 121 ? -4.502 -3.087 -6.211 1.00 96.81 121 LYS A O 1
ATOM 986 N N . VAL A 1 122 ? -2.501 -4.076 -5.950 1.00 96.56 122 VAL A N 1
ATOM 987 C CA . VAL A 1 122 ? -2.750 -4.547 -4.582 1.00 96.56 122 VAL A CA 1
ATOM 988 C C . VAL A 1 122 ? -2.999 -3.378 -3.619 1.00 96.56 122 VAL A C 1
ATOM 990 O O . VAL A 1 122 ? -3.932 -3.444 -2.823 1.00 96.56 122 VAL A O 1
ATOM 993 N N . VAL A 1 123 ? -2.219 -2.295 -3.708 1.00 97.25 123 VAL A N 1
ATOM 994 C CA . VAL A 1 123 ? -2.401 -1.088 -2.881 1.00 97.25 123 VAL A CA 1
ATOM 995 C C . VAL A 1 123 ? -3.722 -0.396 -3.221 1.00 97.25 123 VAL A C 1
ATOM 997 O O . VAL A 1 123 ? -4.459 -0.013 -2.314 1.00 97.25 123 VAL A O 1
ATOM 1000 N N . THR A 1 124 ? -4.071 -0.278 -4.506 1.00 97.12 124 THR A N 1
ATOM 1001 C CA . THR A 1 124 ? -5.361 0.283 -4.936 1.00 97.12 124 THR A CA 1
ATOM 1002 C C . THR A 1 124 ? -6.539 -0.528 -4.391 1.00 97.12 124 THR A C 1
ATOM 1004 O O . THR A 1 124 ? -7.485 0.049 -3.852 1.00 97.12 124 THR A O 1
ATOM 1007 N N . GLU A 1 125 ? -6.478 -1.859 -4.475 1.00 96.44 125 GLU A N 1
ATOM 1008 C CA . GLU A 1 125 ? -7.504 -2.742 -3.912 1.00 96.44 125 GLU A CA 1
ATOM 1009 C C . GLU A 1 125 ? -7.596 -2.594 -2.391 1.00 96.44 125 GLU A C 1
ATOM 1011 O O . GLU A 1 125 ? -8.695 -2.459 -1.850 1.00 96.44 125 GLU A O 1
ATOM 1016 N N . LEU A 1 126 ? -6.460 -2.577 -1.688 1.00 96.19 126 LEU A N 1
ATOM 1017 C CA . LEU A 1 126 ? -6.448 -2.437 -0.236 1.00 96.19 126 LEU A CA 1
ATOM 1018 C C . LEU A 1 126 ? -7.014 -1.083 0.212 1.00 96.19 126 LEU A C 1
ATOM 1020 O O . LEU A 1 126 ? -7.792 -1.041 1.163 1.00 96.19 126 LEU A O 1
ATOM 1024 N N . ARG A 1 127 ? -6.713 -0.000 -0.514 1.00 96.31 127 ARG A N 1
ATOM 1025 C CA . ARG A 1 127 ? -7.305 1.329 -0.297 1.00 96.31 127 ARG A CA 1
ATOM 1026 C C . ARG A 1 127 ? -8.820 1.303 -0.451 1.00 96.31 127 ARG A C 1
ATOM 1028 O O . ARG A 1 127 ? -9.512 1.828 0.412 1.00 96.31 127 ARG A O 1
ATOM 1035 N N . SER A 1 128 ? -9.341 0.645 -1.488 1.00 95.19 128 SER A N 1
ATOM 1036 C CA . SER A 1 128 ? -10.795 0.544 -1.694 1.00 95.19 128 SER A CA 1
ATOM 1037 C C . SER A 1 128 ? -11.521 -0.202 -0.565 1.00 95.19 128 SER A C 1
ATOM 1039 O O . SER A 1 128 ? -12.674 0.091 -0.278 1.00 95.19 128 SER A O 1
ATOM 1041 N N . LYS A 1 129 ? -10.833 -1.126 0.118 1.00 94.75 129 LYS A N 1
ATOM 1042 C CA . LYS A 1 129 ? -11.367 -1.881 1.264 1.00 94.75 129 LYS A CA 1
ATOM 1043 C C 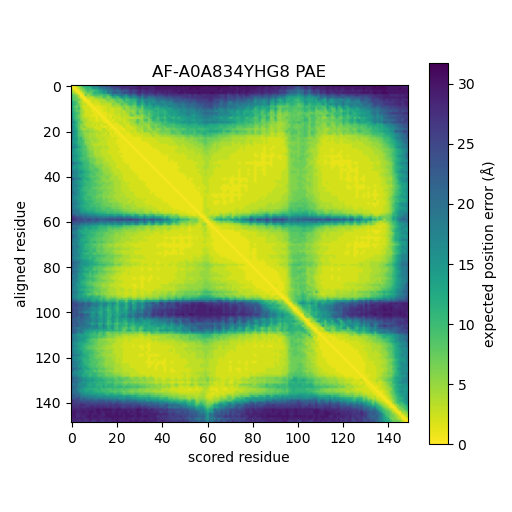. LYS A 1 129 ? -11.312 -1.121 2.592 1.00 94.75 129 LYS A C 1
ATOM 1045 O O . LYS A 1 129 ? -11.861 -1.612 3.569 1.00 94.75 129 LYS A O 1
ATOM 1050 N N . GLY A 1 130 ? -10.631 0.025 2.646 1.00 92.56 130 GLY A N 1
ATOM 1051 C CA . GLY A 1 130 ? -10.455 0.805 3.874 1.00 92.56 130 GLY A CA 1
ATOM 1052 C C . GLY A 1 130 ? -11.618 1.736 4.215 1.00 92.56 130 GLY A C 1
ATOM 1053 O O . GLY A 1 130 ? -11.564 2.415 5.240 1.00 92.56 130 GLY A O 1
ATOM 1054 N N . ASP A 1 131 ? -12.654 1.792 3.375 1.00 93.19 131 ASP A N 1
ATOM 1055 C CA . ASP A 1 131 ? -13.840 2.610 3.623 1.00 93.19 131 ASP A CA 1
ATOM 1056 C C . ASP A 1 131 ? -14.840 1.874 4.526 1.00 93.19 131 ASP A C 1
ATOM 1058 O O . ASP A 1 131 ? -15.766 1.193 4.082 1.00 93.19 131 ASP A O 1
ATOM 1062 N N . PHE A 1 132 ? -14.605 1.964 5.833 1.00 93.31 132 PHE A N 1
ATOM 1063 C CA . PHE A 1 132 ? -15.473 1.359 6.838 1.00 93.31 132 PHE A CA 1
ATOM 1064 C C . PHE A 1 132 ? -16.541 2.350 7.304 1.00 93.31 132 PHE A C 1
ATOM 1066 O O . PHE A 1 132 ? -16.219 3.361 7.934 1.00 93.31 132 PHE A O 1
ATOM 1073 N N . GLY A 1 133 ? -17.821 2.029 7.092 1.00 90.62 133 GLY A N 1
ATOM 1074 C CA . GLY A 1 133 ? -18.938 2.786 7.675 1.00 90.62 133 GLY A CA 1
ATOM 1075 C C . GLY A 1 133 ? -18.949 2.710 9.206 1.00 90.62 133 GLY A C 1
ATOM 1076 O O . GLY A 1 133 ? -18.943 3.733 9.888 1.00 90.62 133 GLY A O 1
ATOM 1077 N N . GLU A 1 134 ? -18.832 1.500 9.753 1.00 91.56 134 GLU A N 1
ATOM 1078 C CA . GLU A 1 134 ? -18.682 1.245 11.188 1.00 91.56 134 GLU A CA 1
ATOM 1079 C C . GLU A 1 134 ? -17.367 0.522 11.469 1.00 91.56 134 GLU A C 1
ATOM 1081 O O . GLU A 1 134 ? -17.032 -0.447 10.790 1.00 91.56 134 GLU A O 1
ATOM 1086 N N . VAL A 1 135 ? -16.638 0.962 12.497 1.00 95.06 135 VAL A N 1
ATOM 1087 C CA . VAL A 1 135 ? -15.307 0.415 12.820 1.00 95.06 135 VAL A CA 1
ATOM 1088 C C . VAL A 1 135 ? -15.292 -0.524 14.031 1.00 95.06 135 VAL A C 1
ATOM 1090 O O . VAL A 1 135 ? -14.369 -1.319 14.204 1.00 95.06 135 VAL A O 1
ATOM 1093 N N . ALA A 1 136 ? -16.331 -0.463 14.857 1.00 93.00 136 ALA A N 1
ATOM 1094 C CA . ALA A 1 136 ? -16.488 -1.248 16.072 1.00 93.00 136 ALA A CA 1
ATOM 1095 C C . ALA A 1 136 ? -17.969 -1.583 16.285 1.00 93.00 136 ALA A C 1
ATOM 1097 O O . ALA A 1 136 ? -18.839 -0.943 15.695 1.00 93.00 136 ALA A O 1
ATOM 1098 N N . TYR A 1 137 ? -18.240 -2.583 17.118 1.00 91.31 137 TYR A N 1
ATOM 1099 C CA . TYR A 1 137 ? -19.572 -2.882 17.636 1.00 91.31 137 TYR A CA 1
ATOM 1100 C C . TYR A 1 137 ? -19.603 -2.657 19.144 1.00 91.31 137 TYR A C 1
ATOM 1102 O O . TYR A 1 137 ? -18.627 -2.922 19.847 1.00 91.31 137 TYR A O 1
ATOM 1110 N N . VAL A 1 138 ? -20.741 -2.178 19.635 1.00 89.12 138 VAL A N 1
ATOM 1111 C CA . VAL A 1 138 ? -20.990 -2.009 21.066 1.00 89.12 138 VAL A CA 1
ATOM 1112 C C . VAL A 1 138 ? -21.140 -3.383 21.713 1.00 89.12 138 VAL A C 1
ATOM 1114 O O . VAL A 1 138 ? -21.883 -4.231 21.216 1.00 89.12 138 VAL A O 1
ATOM 1117 N N . LEU A 1 139 ? -20.447 -3.605 22.826 1.00 85.25 139 LEU A N 1
ATOM 1118 C CA . LEU A 1 139 ? -20.624 -4.790 23.652 1.00 85.25 139 LEU A CA 1
ATOM 1119 C C . LEU A 1 139 ? -21.805 -4.593 24.610 1.00 85.25 139 LEU A C 1
ATOM 1121 O O . LEU A 1 139 ? -22.013 -3.488 25.122 1.00 85.25 139 LEU A O 1
ATOM 1125 N N . PRO A 1 140 ? -22.576 -5.657 24.893 1.00 80.38 140 PRO A N 1
ATOM 1126 C CA . PRO A 1 140 ? -23.561 -5.605 25.959 1.00 80.38 140 PRO A CA 1
ATOM 1127 C C . PRO A 1 140 ? -22.872 -5.317 27.308 1.00 80.38 140 PRO A C 1
ATOM 1129 O O . PRO A 1 140 ? -21.717 -5.713 27.503 1.00 80.38 140 PRO A O 1
ATOM 1132 N N . PRO A 1 141 ? -23.560 -4.644 28.250 1.00 74.62 141 PRO A N 1
ATOM 1133 C CA . PRO A 1 141 ? -23.038 -4.432 29.595 1.00 74.62 141 PRO A CA 1
ATOM 1134 C C . PRO A 1 141 ? -22.645 -5.767 30.230 1.00 74.62 141 PRO A C 1
ATOM 1136 O O . PRO A 1 141 ? -23.370 -6.755 30.093 1.00 74.62 141 PRO A O 1
ATOM 1139 N N . ALA A 1 142 ? -21.510 -5.803 30.929 1.00 72.38 142 ALA A N 1
ATOM 1140 C CA . ALA A 1 142 ? -21.103 -6.996 31.658 1.00 72.38 142 ALA A CA 1
ATOM 1141 C C . ALA A 1 142 ?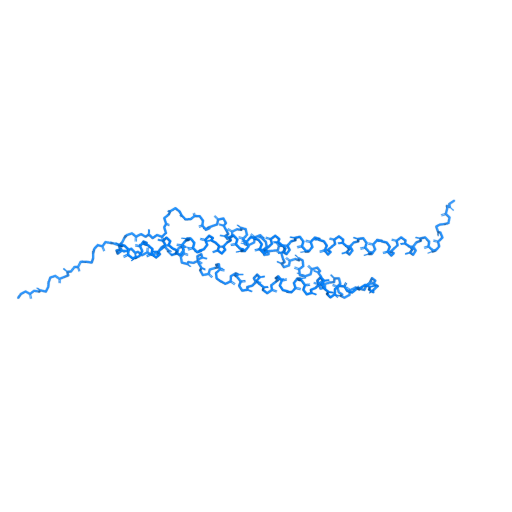 -22.199 -7.379 32.668 1.00 72.38 142 ALA A C 1
ATOM 1143 O O . ALA A 1 142 ? -22.606 -6.554 33.489 1.00 72.38 142 ALA A O 1
ATOM 1144 N N . VAL A 1 143 ? -22.684 -8.623 32.599 1.00 64.50 143 VAL A N 1
ATOM 1145 C CA . VAL A 1 143 ? -23.587 -9.183 33.609 1.00 64.50 143 VAL A CA 1
ATOM 1146 C C . VAL A 1 143 ? -22.769 -9.329 34.887 1.00 64.50 143 VAL A C 1
ATOM 1148 O O . VAL A 1 143 ? -21.965 -10.247 35.020 1.00 64.50 143 VAL A O 1
ATOM 1151 N N . VAL A 1 144 ? -22.918 -8.380 35.806 1.00 68.69 144 VAL A N 1
ATOM 1152 C CA . VAL A 1 144 ? -22.394 -8.516 37.165 1.00 68.69 144 VAL A CA 1
ATOM 1153 C C . VAL A 1 144 ? -23.220 -9.601 37.849 1.00 68.69 144 VAL A C 1
ATOM 1155 O O . VAL A 1 144 ? -24.365 -9.360 38.229 1.00 68.69 144 VAL A O 1
ATOM 1158 N N . GLU A 1 145 ? -22.665 -10.809 37.969 1.00 63.56 145 GLU A N 1
ATOM 1159 C CA . GLU A 1 145 ? -23.209 -11.817 38.876 1.00 63.56 145 GLU A CA 1
ATOM 1160 C C . GLU A 1 145 ? -23.194 -11.223 40.288 1.00 63.56 145 GLU A C 1
ATOM 1162 O O . GLU A 1 145 ? -22.138 -10.948 40.862 1.00 63.56 145 GLU A O 1
ATOM 1167 N N . ALA A 1 146 ? -24.382 -10.950 40.829 1.00 62.09 146 ALA A N 1
ATOM 1168 C CA . ALA A 1 146 ? -24.516 -10.501 42.202 1.00 62.09 146 ALA A CA 1
ATOM 1169 C C . ALA A 1 146 ? -23.973 -11.604 43.118 1.00 62.09 146 ALA A C 1
ATOM 1171 O O . ALA A 1 146 ? -24.527 -12.702 43.163 1.00 62.09 146 ALA A O 1
ATOM 1172 N N . MET A 1 147 ? -22.890 -11.308 43.843 1.00 59.28 147 MET A N 1
ATOM 1173 C CA . MET A 1 147 ? -22.403 -12.176 44.912 1.00 59.28 147 MET A CA 1
ATOM 1174 C C . MET A 1 147 ? -23.559 -12.468 45.886 1.00 59.28 147 MET A C 1
ATOM 1176 O O . MET A 1 147 ? -24.175 -11.514 46.378 1.00 59.28 147 MET A O 1
ATOM 1180 N N . PRO A 1 148 ? -23.876 -13.748 46.163 1.00 70.88 148 PRO A N 1
ATOM 1181 C CA . PRO A 1 148 ? -24.920 -14.089 47.117 1.00 70.88 148 PRO A CA 1
ATOM 1182 C C . PRO A 1 148 ? -24.533 -13.581 48.513 1.00 70.88 148 PRO A C 1
ATOM 1184 O O . PRO A 1 148 ? -23.373 -13.689 48.915 1.00 70.88 148 PRO A O 1
ATOM 1187 N N . ARG A 1 149 ? -25.508 -12.970 49.198 1.00 66.06 149 ARG A N 1
ATOM 1188 C CA . ARG A 1 149 ? -25.383 -12.469 50.576 1.00 66.06 149 ARG A CA 1
ATOM 1189 C C . ARG A 1 149 ? -25.253 -13.597 51.588 1.00 66.06 149 ARG A C 1
ATOM 1191 O O . ARG A 1 149 ? 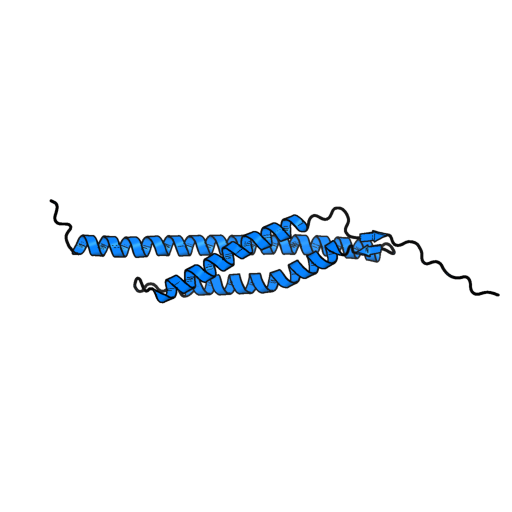-25.913 -14.638 51.381 1.00 66.06 149 ARG A O 1
#

Foldseek 3Di:
DDPCPPVNVVVVVVVVLVVVVVVLLVLLVVLLVLLVVLLVLLVVLLVVLVVQQCCQVVVAVKFFDVLNVVLNVVSVVLVVVSVVLSVVSVVLSVVPDPDDSDDPSVVVSVVSSVVSVVSSVVSVVSSVSSDDPDGIGHDDPDPPPPDDD

Mean predicted aligned error: 9.22 Å